Protein AF-A0A6J7PIG7-F1 (afdb_monomer_lite)

InterPro domains:
  IPR010985 Ribbon-helix-helix [SSF47598] (61-104)

Foldseek 3Di:
DDDDDDDDDWDWDADPVGDIATPVNVVVVVVVVVVCVVVCVPDPDDDDCPPPDAEPVRHPDHHDDDDDDDDPVVVVVLCVVCVVVVHDSVVVVVVVVVVVVVVVD

pLDDT: mean 79.4, std 16.88, range [37.81, 98.31]

Organism: NCBI:txid449393

Sequence (105 aa):
MMSGKKAAKTTVWTTPDGQAITEDDAARLAQEFEDDDAALEGVEITFPRKAGRPSLAGGSGTSPQVTFRLSPSVRERAERLAADRGTTVSALAREALEQLVRKAG

Structure (mmCIF, N/CA/C/O backbone):
data_AF-A0A6J7PIG7-F1
#
_entry.id   AF-A0A6J7PIG7-F1
#
loop_
_atom_site.group_PDB
_atom_site.id
_atom_site.type_symbol
_atom_site.label_atom_id
_atom_site.label_alt_id
_atom_site.label_comp_id
_atom_site.label_asym_id
_atom_site.label_entity_id
_atom_site.label_seq_id
_atom_site.pdbx_PDB_ins_code
_atom_site.Cartn_x
_atom_site.Cartn_y
_atom_site.Cartn_z
_atom_site.occupancy
_atom_site.B_iso_or_equiv
_atom_site.auth_seq_id
_atom_site.auth_comp_id
_atom_site.auth_asym_id
_atom_site.auth_atom_id
_atom_site.pdbx_PDB_model_num
ATOM 1 N N . MET A 1 1 ? -13.372 -29.843 -54.261 1.00 37.81 1 MET A N 1
ATOM 2 C CA . MET A 1 1 ? -12.907 -29.611 -52.876 1.00 37.81 1 MET A CA 1
ATOM 3 C C . MET A 1 1 ? -12.279 -28.224 -52.825 1.00 37.81 1 MET A C 1
ATOM 5 O O . MET A 1 1 ? -11.179 -28.055 -53.328 1.00 37.81 1 MET A O 1
ATOM 9 N N . MET A 1 2 ? -13.001 -27.212 -52.340 1.00 39.34 2 MET A N 1
ATOM 10 C CA . MET A 1 2 ? -12.482 -25.843 -52.208 1.00 39.34 2 MET A CA 1
ATOM 11 C C . MET A 1 2 ? -12.005 -25.664 -50.768 1.00 39.34 2 MET A C 1
ATOM 13 O O . MET A 1 2 ? -12.812 -25.606 -49.845 1.00 39.34 2 MET A O 1
ATOM 17 N N . SER A 1 3 ? -10.686 -25.669 -50.575 1.00 44.09 3 SER A N 1
ATOM 18 C CA . SER A 1 3 ? -10.068 -25.448 -49.269 1.00 44.09 3 SER A CA 1
ATOM 19 C C . SER A 1 3 ? -10.077 -23.950 -48.964 1.00 44.09 3 SER A C 1
ATOM 21 O O . SER A 1 3 ? -9.335 -23.177 -49.569 1.00 44.09 3 SER A O 1
ATOM 23 N N . GLY A 1 4 ? -10.964 -23.528 -48.062 1.00 45.84 4 GLY A N 1
ATOM 24 C CA . GLY A 1 4 ? -10.979 -22.175 -47.516 1.00 45.84 4 GLY A CA 1
ATOM 25 C C . GLY A 1 4 ? -9.793 -21.986 -46.574 1.00 45.84 4 GLY A C 1
ATOM 26 O O . GLY A 1 4 ? -9.796 -22.491 -45.452 1.00 45.84 4 GLY A O 1
ATOM 27 N N . LYS A 1 5 ? -8.768 -21.262 -47.028 1.00 49.97 5 LYS A N 1
ATOM 28 C CA . LYS A 1 5 ? -7.620 -20.869 -46.204 1.00 49.97 5 LYS A CA 1
ATOM 29 C C . LYS A 1 5 ? -8.118 -19.871 -45.147 1.00 49.97 5 LYS A C 1
ATOM 31 O O . LYS A 1 5 ? -8.457 -18.740 -45.485 1.00 49.97 5 LYS A O 1
ATOM 36 N N . LYS A 1 6 ? -8.235 -20.291 -43.881 1.00 52.19 6 LYS A N 1
ATOM 37 C CA . LYS A 1 6 ? -8.578 -19.379 -42.774 1.00 52.19 6 LYS A CA 1
ATOM 38 C C . LYS A 1 6 ? -7.458 -18.347 -42.621 1.00 52.19 6 LYS A C 1
ATOM 40 O O . LYS A 1 6 ? -6.304 -18.729 -42.443 1.00 52.19 6 LYS A O 1
ATOM 45 N N . ALA A 1 7 ? -7.804 -17.064 -42.693 1.00 57.69 7 ALA A N 1
ATOM 46 C CA . ALA A 1 7 ? -6.890 -15.973 -42.375 1.00 57.69 7 ALA A CA 1
ATOM 47 C C . ALA A 1 7 ? -6.457 -16.081 -40.902 1.00 57.69 7 ALA A C 1
ATOM 49 O O . ALA A 1 7 ? -7.300 -16.262 -40.018 1.00 57.69 7 ALA A O 1
ATOM 50 N N . ALA A 1 8 ? -5.148 -16.027 -40.652 1.00 60.47 8 ALA A N 1
ATOM 51 C CA . ALA A 1 8 ? -4.598 -16.005 -39.303 1.00 60.47 8 ALA A CA 1
ATOM 52 C C . ALA A 1 8 ? -5.053 -14.719 -38.594 1.00 60.47 8 ALA A C 1
ATOM 54 O O . ALA A 1 8 ? -5.066 -13.647 -39.195 1.00 60.47 8 ALA A O 1
ATOM 55 N N . LYS A 1 9 ? -5.476 -14.831 -37.332 1.00 61.41 9 LYS A N 1
ATOM 56 C CA . LYS A 1 9 ? -5.816 -13.664 -36.513 1.00 61.41 9 LYS A CA 1
ATOM 57 C C . LYS A 1 9 ? -4.511 -12.990 -36.096 1.00 61.41 9 LYS A C 1
ATOM 59 O O . LYS A 1 9 ? -3.777 -13.571 -35.306 1.00 61.41 9 LYS A O 1
ATOM 64 N N . THR A 1 10 ? -4.231 -11.803 -36.620 1.00 73.50 10 THR A N 1
ATOM 65 C CA . THR A 1 10 ? -3.118 -10.972 -36.147 1.00 73.50 10 THR A CA 1
ATOM 66 C C . THR A 1 10 ? -3.465 -10.423 -34.768 1.00 73.50 10 THR A C 1
ATOM 68 O O . THR A 1 10 ? -4.509 -9.786 -34.602 1.00 73.50 10 THR A O 1
ATOM 71 N N . THR A 1 11 ? -2.620 -10.697 -33.777 1.00 81.94 11 THR A N 1
ATOM 72 C CA . THR A 1 11 ? -2.735 -10.082 -32.454 1.00 81.94 11 THR A CA 1
ATOM 73 C C . THR A 1 11 ? -2.293 -8.628 -32.562 1.00 81.94 11 THR A C 1
ATOM 75 O O . THR A 1 11 ? -1.259 -8.329 -33.156 1.00 81.94 11 THR A O 1
ATOM 78 N N . VAL A 1 12 ? -3.111 -7.722 -32.032 1.00 86.50 12 VAL A N 1
ATOM 79 C CA . VAL A 1 12 ? -2.818 -6.289 -31.993 1.00 86.50 12 VAL A CA 1
ATOM 80 C C . VAL A 1 12 ? -2.951 -5.831 -30.550 1.00 86.50 12 VAL A C 1
ATOM 82 O O . VAL A 1 12 ? -4.012 -5.986 -29.940 1.00 86.50 12 VAL A O 1
ATOM 85 N N . TRP A 1 13 ? -1.869 -5.282 -30.013 1.00 86.31 13 TRP A N 1
ATOM 86 C CA . TRP A 1 13 ? -1.829 -4.629 -28.711 1.00 86.31 13 TRP A CA 1
ATOM 87 C C . TRP A 1 13 ? -1.922 -3.115 -28.883 1.00 86.31 13 TRP A C 1
ATOM 89 O O . TRP A 1 13 ? -1.740 -2.589 -29.979 1.00 86.31 13 TRP A O 1
ATOM 99 N N . THR A 1 14 ? -2.238 -2.394 -27.812 1.00 88.81 14 THR A N 1
ATOM 100 C CA . THR A 1 14 ? -2.362 -0.932 -27.858 1.00 88.81 14 THR A CA 1
ATOM 101 C C . THR A 1 14 ? -1.593 -0.314 -26.704 1.00 88.81 14 THR A C 1
ATOM 103 O O . THR A 1 14 ? -1.761 -0.726 -25.554 1.00 88.81 14 THR A O 1
ATOM 106 N N . THR A 1 15 ? -0.737 0.658 -27.007 1.00 83.56 15 THR A N 1
ATOM 107 C CA . THR A 1 15 ? 0.022 1.414 -26.010 1.00 83.56 15 THR A CA 1
ATOM 108 C C . THR A 1 15 ? -0.876 2.416 -25.269 1.00 83.56 15 THR A C 1
ATOM 110 O O . THR A 1 15 ? -1.968 2.745 -25.741 1.00 83.56 15 THR A O 1
ATOM 113 N N . PRO A 1 16 ? -0.447 2.948 -24.108 1.00 77.19 16 PRO A N 1
ATOM 114 C CA . PRO A 1 16 ? -1.221 3.944 -23.359 1.00 77.19 16 PRO A CA 1
ATOM 115 C C . PRO A 1 16 ? -1.540 5.238 -24.126 1.00 77.19 16 PRO A C 1
ATOM 117 O O . PRO A 1 16 ? -2.527 5.900 -23.817 1.00 77.19 16 PRO A O 1
ATOM 120 N N . ASP A 1 17 ? -0.723 5.606 -25.112 1.00 85.12 17 ASP A N 1
ATOM 121 C CA . ASP A 1 17 ? -0.924 6.739 -26.023 1.00 85.12 17 ASP A CA 1
ATOM 122 C C . ASP A 1 17 ? -1.733 6.374 -27.283 1.00 85.12 17 ASP A C 1
ATOM 124 O O . ASP A 1 17 ? -1.953 7.217 -28.151 1.00 85.12 17 ASP A O 1
ATOM 128 N N . GLY A 1 18 ? -2.246 5.142 -27.357 1.00 83.81 18 GLY A N 1
ATOM 129 C CA . GLY A 1 18 ? -3.183 4.700 -28.388 1.00 83.81 18 GLY A CA 1
ATOM 130 C C . GLY A 1 18 ? -2.534 4.156 -29.658 1.00 83.81 18 GLY A C 1
ATOM 131 O O . GLY A 1 18 ? -3.242 3.919 -30.637 1.00 83.81 18 GLY A O 1
ATOM 132 N N . GLN A 1 19 ? -1.218 3.938 -29.672 1.00 86.12 19 GLN A N 1
ATOM 133 C CA . GLN A 1 19 ? -0.544 3.333 -30.817 1.00 86.12 19 GLN A CA 1
ATOM 134 C C . GLN A 1 19 ? -0.812 1.827 -30.853 1.00 86.12 19 GLN A C 1
ATOM 136 O O . GLN A 1 19 ? -0.706 1.132 -29.842 1.00 86.12 19 GLN A O 1
ATOM 141 N N . ALA A 1 20 ? -1.177 1.319 -32.028 1.00 88.19 20 ALA A N 1
ATOM 142 C CA . ALA A 1 20 ? -1.340 -0.108 -32.255 1.00 88.19 20 ALA A CA 1
ATOM 143 C C . ALA A 1 20 ? 0.032 -0.755 -32.481 1.00 88.19 20 ALA A C 1
ATOM 145 O O . ALA A 1 20 ? 0.799 -0.284 -33.315 1.00 88.19 20 ALA A O 1
ATOM 146 N N . ILE A 1 21 ? 0.310 -1.834 -31.756 1.00 88.75 21 ILE A N 1
ATOM 147 C CA . ILE A 1 21 ? 1.498 -2.671 -31.922 1.00 88.75 21 ILE A CA 1
ATOM 148 C C . ILE A 1 21 ? 1.029 -4.011 -32.472 1.00 88.75 21 ILE A C 1
ATOM 150 O O . ILE A 1 21 ? 0.220 -4.697 -31.842 1.00 88.75 21 ILE A O 1
ATOM 154 N N . THR A 1 22 ? 1.513 -4.372 -33.655 1.00 91.62 22 THR A N 1
ATOM 155 C CA . THR A 1 22 ? 1.274 -5.688 -34.251 1.00 91.62 22 THR A CA 1
ATOM 156 C C . THR A 1 22 ? 2.287 -6.720 -33.753 1.00 91.62 22 THR A C 1
ATOM 158 O O . THR A 1 22 ? 3.297 -6.380 -33.141 1.00 91.62 22 THR A O 1
ATOM 161 N N . GLU A 1 23 ? 2.034 -7.997 -34.036 1.00 86.12 23 GLU A N 1
ATOM 162 C CA . GLU A 1 23 ? 3.019 -9.067 -33.824 1.00 86.12 23 GLU A CA 1
ATOM 163 C C . GLU A 1 23 ? 4.356 -8.775 -34.529 1.00 86.12 23 GLU A C 1
ATOM 165 O O . GLU A 1 23 ? 5.417 -8.972 -33.945 1.00 86.12 23 GLU A O 1
ATOM 170 N N . ASP A 1 24 ? 4.307 -8.235 -35.749 1.00 84.69 24 ASP A N 1
ATOM 171 C CA . ASP A 1 24 ? 5.507 -7.893 -36.518 1.00 84.69 24 ASP A CA 1
ATOM 172 C C . ASP A 1 24 ? 6.260 -6.711 -35.883 1.00 84.69 24 ASP A C 1
ATOM 174 O O . ASP A 1 24 ? 7.491 -6.699 -35.851 1.00 84.69 24 ASP A O 1
ATOM 178 N N . ASP A 1 25 ? 5.536 -5.743 -35.309 1.00 83.31 25 ASP A N 1
ATOM 179 C CA . ASP A 1 25 ? 6.143 -4.647 -34.544 1.00 83.31 25 ASP A CA 1
ATOM 180 C C . ASP A 1 25 ? 6.816 -5.153 -33.268 1.00 83.31 25 ASP A C 1
ATOM 182 O O . ASP A 1 25 ? 7.911 -4.705 -32.935 1.00 83.31 25 ASP A O 1
ATOM 186 N N . ALA A 1 26 ? 6.187 -6.096 -32.564 1.00 83.25 26 ALA A N 1
ATOM 187 C CA . ALA A 1 26 ? 6.755 -6.704 -31.366 1.00 83.25 26 ALA A CA 1
ATOM 188 C C . ALA A 1 26 ? 8.021 -7.513 -31.688 1.00 83.25 26 ALA A C 1
ATOM 190 O O . ALA A 1 26 ? 9.016 -7.393 -30.975 1.00 83.25 26 ALA A O 1
ATOM 191 N N . ALA A 1 27 ? 8.010 -8.283 -32.781 1.00 84.62 27 ALA A N 1
ATOM 192 C CA . ALA A 1 27 ? 9.169 -9.042 -33.243 1.00 84.62 27 ALA A CA 1
ATOM 193 C C . ALA A 1 27 ? 10.332 -8.125 -33.652 1.00 84.62 27 ALA A C 1
ATOM 195 O O . ALA A 1 27 ? 11.471 -8.367 -33.254 1.00 84.62 27 ALA A O 1
ATOM 196 N N . ARG A 1 28 ? 10.047 -7.041 -34.387 1.00 87.38 28 ARG A N 1
ATOM 197 C CA . ARG A 1 28 ? 11.053 -6.035 -34.753 1.00 87.38 28 ARG A CA 1
ATOM 198 C C . ARG A 1 28 ? 11.659 -5.367 -33.517 1.00 87.38 28 ARG A C 1
ATOM 200 O O . ARG A 1 28 ? 12.873 -5.252 -33.434 1.00 87.38 28 ARG A O 1
ATOM 207 N N . LEU A 1 29 ? 10.832 -4.961 -32.551 1.00 83.44 29 LEU A N 1
ATOM 208 C CA . LEU A 1 29 ? 11.306 -4.338 -31.309 1.00 83.44 29 LEU A CA 1
ATOM 209 C C . LEU A 1 29 ? 12.156 -5.296 -30.465 1.00 83.44 29 LEU A C 1
ATOM 211 O O . LEU A 1 29 ? 13.147 -4.870 -29.885 1.00 83.44 29 LEU A O 1
ATOM 215 N N . ALA A 1 30 ? 11.790 -6.578 -30.389 1.00 82.00 30 ALA A N 1
ATOM 216 C CA . ALA A 1 30 ? 12.586 -7.577 -29.677 1.00 82.00 30 ALA A CA 1
ATOM 217 C C . ALA A 1 30 ? 13.975 -7.750 -30.311 1.00 82.00 30 ALA A C 1
ATOM 219 O O . ALA A 1 30 ? 14.969 -7.776 -29.591 1.00 82.00 30 ALA A O 1
ATOM 220 N N . GLN A 1 31 ? 14.039 -7.791 -31.645 1.00 81.12 31 GLN A N 1
ATOM 221 C CA . GLN A 1 31 ? 15.301 -7.850 -32.378 1.00 81.12 31 GLN A CA 1
ATOM 222 C C . GLN A 1 31 ? 16.146 -6.584 -32.173 1.00 81.12 31 GLN A C 1
ATOM 224 O O . GLN A 1 31 ? 17.330 -6.696 -31.888 1.00 81.12 31 GLN A O 1
ATOM 229 N N . GLU A 1 32 ? 15.535 -5.396 -32.235 1.00 78.38 32 GLU A N 1
ATOM 230 C CA . GLU A 1 32 ? 16.218 -4.128 -31.936 1.00 78.38 32 GLU A CA 1
ATOM 231 C C . GLU A 1 32 ? 16.829 -4.132 -30.525 1.00 78.38 32 GLU A C 1
ATOM 233 O O . GLU A 1 32 ? 17.964 -3.709 -30.366 1.00 78.38 32 GLU A O 1
ATOM 238 N N . PHE A 1 33 ? 16.130 -4.664 -29.515 1.00 71.31 33 PHE A N 1
ATOM 239 C CA . PHE A 1 33 ? 16.661 -4.791 -28.150 1.00 71.31 33 PHE A CA 1
ATOM 240 C C . PHE A 1 33 ? 17.822 -5.788 -28.031 1.00 71.31 33 PHE A C 1
ATOM 242 O O . PHE A 1 33 ? 18.779 -5.517 -27.309 1.00 71.31 33 PHE A O 1
ATOM 249 N N . GLU A 1 34 ? 17.736 -6.942 -28.698 1.00 73.50 34 GLU A N 1
ATOM 250 C CA . GLU A 1 34 ? 18.817 -7.938 -28.713 1.00 73.50 34 GLU A CA 1
ATOM 251 C C . GLU A 1 34 ? 20.068 -7.406 -29.430 1.00 73.50 34 GLU A C 1
ATOM 253 O O . GLU A 1 34 ? 21.189 -7.659 -28.986 1.00 73.50 34 GLU A O 1
ATOM 258 N N . ASP A 1 35 ? 19.877 -6.626 -30.495 1.00 71.69 35 ASP A N 1
ATOM 259 C CA . ASP A 1 35 ? 20.958 -5.972 -31.234 1.00 71.69 35 ASP A CA 1
ATOM 260 C C . ASP A 1 35 ? 21.537 -4.767 -30.452 1.00 71.69 35 ASP A C 1
ATOM 262 O O . ASP A 1 35 ? 22.750 -4.531 -30.477 1.00 71.69 35 ASP A O 1
ATOM 266 N N . ASP A 1 36 ? 20.699 -4.038 -29.702 1.00 60.56 36 ASP A N 1
ATOM 267 C CA . ASP A 1 36 ? 21.089 -2.888 -28.873 1.00 60.56 36 ASP A CA 1
ATOM 268 C C . ASP A 1 36 ? 21.792 -3.277 -27.561 1.00 60.56 36 ASP A C 1
ATOM 270 O O . ASP A 1 36 ? 22.494 -2.441 -26.991 1.00 60.56 36 ASP A O 1
ATOM 274 N N . ASP A 1 37 ? 21.707 -4.521 -27.078 1.00 55.56 37 ASP A N 1
ATOM 275 C CA . ASP A 1 37 ? 22.465 -4.972 -25.892 1.00 55.56 37 ASP A CA 1
ATOM 276 C C . ASP A 1 37 ? 23.995 -4.844 -26.108 1.00 55.56 37 ASP A C 1
ATOM 278 O O . ASP A 1 37 ? 24.752 -4.639 -25.158 1.00 55.56 37 ASP A O 1
ATOM 282 N N . ALA A 1 38 ? 24.456 -4.851 -27.368 1.00 55.12 38 ALA A N 1
ATOM 283 C CA . ALA A 1 38 ? 25.830 -4.507 -27.748 1.00 55.12 38 ALA A CA 1
ATOM 284 C C . ALA A 1 38 ? 26.086 -2.984 -27.861 1.00 55.12 38 ALA A C 1
ATOM 286 O O . ALA A 1 38 ? 27.232 -2.542 -27.783 1.00 55.12 38 ALA A O 1
ATOM 287 N N . ALA A 1 39 ? 25.041 -2.171 -28.040 1.00 53.97 39 ALA A N 1
ATOM 288 C CA . ALA A 1 39 ? 25.102 -0.709 -28.138 1.00 53.97 39 ALA A CA 1
ATOM 289 C C . ALA A 1 39 ? 24.923 0.007 -26.783 1.00 53.97 39 ALA A C 1
ATOM 291 O O . ALA A 1 39 ? 25.281 1.179 -26.652 1.00 53.97 39 ALA A O 1
ATOM 292 N N . LEU A 1 40 ? 24.398 -0.683 -25.765 1.00 56.56 40 LEU A N 1
ATOM 293 C CA . LEU A 1 40 ? 24.209 -0.168 -24.404 1.00 56.56 40 LEU A CA 1
ATOM 294 C C . LEU A 1 40 ? 25.478 -0.235 -23.537 1.00 56.56 40 LEU A C 1
ATOM 296 O O . LEU A 1 40 ? 25.500 0.330 -22.437 1.00 56.56 40 LEU A O 1
ATOM 300 N N . GLU A 1 41 ? 26.556 -0.859 -24.023 1.00 56.72 41 GLU A N 1
ATOM 301 C CA . GLU A 1 41 ? 27.862 -0.865 -23.361 1.00 56.72 41 GLU A CA 1
ATOM 302 C C . GLU A 1 41 ? 28.470 0.556 -23.378 1.00 56.72 41 GLU A C 1
ATOM 304 O O . GLU A 1 41 ? 29.147 0.976 -24.313 1.00 56.72 41 GLU A O 1
ATOM 309 N N . GLY A 1 42 ? 28.176 1.339 -22.333 1.00 57.19 42 GLY A N 1
ATOM 310 C CA . GLY A 1 42 ? 28.664 2.714 -22.154 1.00 57.19 42 GLY A CA 1
ATOM 311 C C . GLY A 1 42 ? 27.613 3.823 -22.287 1.00 57.19 42 GLY A C 1
ATOM 312 O O . GLY A 1 42 ? 27.967 4.998 -22.188 1.00 57.19 42 GLY A O 1
ATOM 313 N N . VAL A 1 43 ? 26.328 3.493 -22.464 1.00 57.53 43 VAL A N 1
ATOM 314 C CA . VAL A 1 43 ? 25.248 4.493 -22.513 1.00 57.53 43 VAL A CA 1
ATOM 315 C C . VAL A 1 43 ? 24.766 4.828 -21.099 1.00 57.53 43 VAL A C 1
ATOM 317 O O . VAL A 1 43 ? 24.136 4.019 -20.420 1.00 57.53 43 VAL A O 1
ATOM 320 N N . GLU A 1 44 ? 25.016 6.059 -20.647 1.00 61.41 44 GLU A N 1
ATOM 321 C CA . GLU A 1 44 ? 24.411 6.588 -19.422 1.00 61.41 44 GLU A CA 1
ATOM 322 C C . GLU A 1 44 ? 22.947 6.971 -19.698 1.00 61.41 44 GLU A C 1
ATOM 324 O O . GLU A 1 44 ? 22.636 8.076 -20.152 1.00 61.41 44 GLU A O 1
ATOM 329 N N . ILE A 1 45 ? 22.022 6.040 -19.440 1.00 63.31 45 ILE A N 1
ATOM 330 C CA . ILE A 1 45 ? 20.582 6.300 -19.552 1.00 63.31 45 ILE A CA 1
ATOM 331 C C . ILE A 1 45 ? 20.174 7.297 -18.461 1.00 63.31 45 ILE A C 1
ATOM 333 O O . ILE A 1 45 ? 19.945 6.950 -17.299 1.00 63.31 45 ILE A O 1
ATOM 337 N N . THR A 1 46 ? 20.039 8.564 -18.844 1.00 54.91 46 THR A N 1
ATOM 338 C CA . THR A 1 46 ? 19.482 9.608 -17.985 1.00 54.91 46 THR A CA 1
ATOM 339 C C . THR A 1 46 ? 17.964 9.605 -18.101 1.00 54.91 46 THR A C 1
ATOM 341 O O . THR A 1 46 ? 17.368 10.238 -18.969 1.00 54.91 46 THR A O 1
ATOM 344 N N . PHE A 1 47 ? 17.300 8.902 -17.183 1.00 58.47 47 PHE A N 1
ATOM 345 C CA . PHE A 1 47 ? 15.861 9.066 -17.013 1.00 58.47 47 PHE A CA 1
ATOM 346 C C . PHE A 1 47 ? 15.583 10.512 -16.574 1.00 58.47 47 PHE A C 1
ATOM 348 O O . PHE A 1 47 ? 16.147 10.950 -15.561 1.00 58.47 47 PHE A O 1
ATOM 355 N N . PRO A 1 48 ? 14.709 11.273 -17.267 1.00 55.06 48 PRO A N 1
ATOM 356 C CA . PRO A 1 48 ? 14.257 12.547 -16.735 1.00 55.06 48 PRO A CA 1
ATOM 357 C C . PRO A 1 48 ? 13.676 12.268 -15.351 1.00 55.06 48 PRO A C 1
ATOM 359 O O . PRO A 1 48 ? 12.806 11.406 -15.205 1.00 55.06 48 PRO A O 1
ATOM 362 N N . ARG A 1 49 ? 14.185 12.960 -14.323 1.00 53.16 49 ARG A N 1
ATOM 363 C CA . ARG A 1 49 ? 13.676 12.876 -12.949 1.00 53.16 49 ARG A CA 1
ATOM 364 C C . ARG A 1 49 ? 12.236 13.396 -12.922 1.00 53.16 49 ARG A C 1
ATOM 366 O O . ARG A 1 49 ? 11.981 14.513 -12.484 1.00 53.16 49 ARG A O 1
ATOM 373 N N . LYS A 1 50 ? 11.270 12.596 -13.384 1.00 55.16 50 LYS A N 1
ATOM 374 C CA . LYS A 1 50 ? 9.874 12.748 -12.982 1.00 55.16 50 LYS A CA 1
ATOM 375 C C . LYS A 1 50 ? 9.887 12.679 -11.460 1.00 55.16 50 LYS A C 1
ATOM 377 O O . LYS A 1 50 ? 10.429 11.738 -10.886 1.00 55.16 50 LYS A O 1
ATOM 382 N N . ALA A 1 51 ? 9.397 13.737 -10.828 1.00 59.69 51 ALA A N 1
ATOM 383 C CA . ALA A 1 51 ? 9.399 13.909 -9.386 1.00 59.69 51 ALA A CA 1
ATOM 384 C C . ALA A 1 51 ? 8.777 12.688 -8.685 1.00 59.69 51 ALA A C 1
ATOM 386 O O . ALA A 1 51 ? 7.560 12.559 -8.648 1.00 59.69 51 ALA A O 1
ATOM 387 N N . GLY A 1 52 ? 9.620 11.806 -8.138 1.00 65.00 52 GLY A N 1
ATOM 388 C CA . GLY A 1 52 ? 9.218 10.649 -7.335 1.00 65.00 52 GLY A CA 1
ATOM 389 C C . GLY A 1 52 ? 8.247 9.670 -8.011 1.00 65.00 52 GLY A C 1
ATOM 390 O O . GLY A 1 52 ? 7.817 9.828 -9.152 1.00 65.00 52 GLY A O 1
ATOM 391 N N . ARG A 1 53 ? 7.876 8.612 -7.280 1.00 62.75 53 ARG A N 1
ATOM 392 C CA . ARG A 1 53 ? 6.678 7.843 -7.641 1.00 62.75 53 ARG A CA 1
ATOM 393 C C . ARG A 1 53 ? 5.451 8.754 -7.458 1.00 62.75 53 ARG A C 1
ATOM 395 O O . ARG A 1 53 ? 5.412 9.472 -6.457 1.00 62.75 53 ARG A O 1
ATOM 402 N N . PRO A 1 54 ? 4.460 8.715 -8.367 1.00 68.12 54 PRO A N 1
ATOM 403 C CA . PRO A 1 54 ? 3.220 9.468 -8.213 1.00 68.12 54 PRO A CA 1
ATOM 404 C C . PRO A 1 54 ? 2.561 9.226 -6.854 1.00 68.12 54 PRO A C 1
ATOM 406 O O . PRO A 1 54 ? 2.642 8.126 -6.298 1.00 68.12 54 PRO A O 1
ATOM 409 N N . SER A 1 55 ? 1.881 10.248 -6.336 1.00 76.88 55 SER A N 1
ATOM 410 C CA . SER A 1 55 ? 1.043 10.086 -5.150 1.00 76.88 55 SER A CA 1
ATOM 411 C C . SER A 1 55 ? -0.080 9.081 -5.412 1.00 76.88 55 SER A C 1
ATOM 413 O O . SER A 1 55 ? -0.522 8.908 -6.550 1.00 76.88 55 SER A O 1
ATOM 415 N N . LEU A 1 56 ? -0.613 8.474 -4.350 1.00 77.62 56 LEU A N 1
ATOM 416 C CA . LEU A 1 56 ? -1.798 7.616 -4.449 1.00 77.62 56 LEU A CA 1
ATOM 417 C C . LEU A 1 56 ? -3.042 8.370 -4.960 1.00 77.62 56 LEU A C 1
ATOM 419 O O . LEU A 1 56 ? -3.998 7.731 -5.379 1.00 77.62 56 LEU A O 1
ATOM 423 N N . ALA A 1 57 ? -3.023 9.709 -4.956 1.00 74.44 57 ALA A N 1
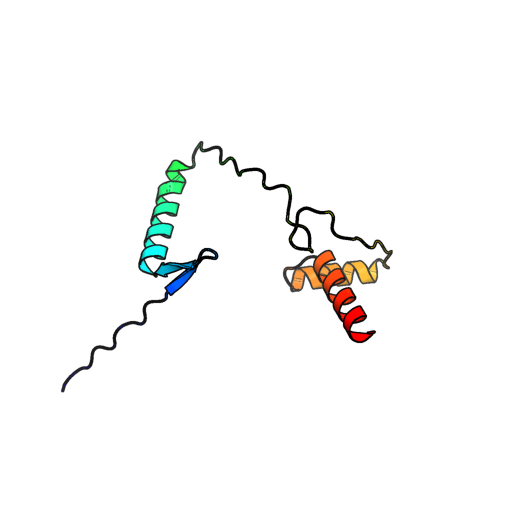ATOM 424 C CA . ALA A 1 57 ? -4.081 10.566 -5.489 1.00 74.44 57 ALA A CA 1
ATOM 425 C C . ALA A 1 57 ? -3.864 10.973 -6.965 1.00 74.44 57 ALA A C 1
ATOM 427 O O . ALA A 1 57 ? -4.599 11.810 -7.480 1.00 74.44 57 ALA A O 1
ATOM 428 N N . GLY A 1 58 ? -2.852 10.429 -7.654 1.00 63.16 58 GLY A N 1
ATOM 429 C CA . GLY A 1 58 ? -2.621 10.665 -9.087 1.00 63.16 58 GLY A CA 1
ATOM 430 C C . GLY A 1 58 ? -1.952 11.999 -9.447 1.00 63.16 58 GLY A C 1
ATOM 431 O O . GLY A 1 58 ? -1.684 12.240 -10.619 1.00 63.16 58 GLY A O 1
ATOM 432 N N . GLY A 1 59 ? -1.642 12.851 -8.464 1.00 67.88 59 GLY A N 1
ATOM 433 C CA . GLY A 1 59 ? -0.943 14.129 -8.659 1.00 67.88 59 GLY A CA 1
ATOM 434 C C . GLY A 1 59 ? 0.432 14.205 -7.987 1.00 67.88 59 GLY A C 1
ATOM 435 O O . GLY A 1 59 ? 0.891 13.251 -7.348 1.00 67.88 59 GLY A O 1
ATOM 436 N N . SER A 1 60 ? 1.074 15.370 -8.091 1.00 59.00 60 SER A N 1
ATOM 437 C CA . SER A 1 60 ? 2.244 15.736 -7.286 1.00 59.00 60 SER A CA 1
ATOM 438 C C . SER A 1 60 ? 1.791 16.104 -5.869 1.00 59.00 60 SER A C 1
ATOM 440 O O . SER A 1 60 ? 1.218 17.171 -5.656 1.00 59.00 60 SER A O 1
ATOM 442 N N . GLY A 1 61 ? 2.006 15.220 -4.896 1.00 67.06 61 GLY A N 1
ATOM 443 C CA . GLY A 1 61 ? 1.628 15.474 -3.505 1.00 67.06 61 GLY A CA 1
ATOM 444 C C . GLY A 1 61 ? 1.991 14.328 -2.566 1.00 67.06 61 GLY A C 1
ATOM 445 O O . GLY A 1 61 ? 2.220 13.198 -2.993 1.00 67.06 61 GLY A O 1
ATOM 446 N N . THR A 1 62 ? 2.051 14.604 -1.267 1.00 75.50 62 THR A N 1
ATOM 447 C CA . THR A 1 62 ? 2.262 13.558 -0.260 1.00 75.50 62 THR A CA 1
ATOM 448 C C . THR A 1 62 ? 0.949 12.824 -0.021 1.00 75.50 62 THR A C 1
ATOM 450 O O . THR A 1 62 ? -0.078 13.444 0.247 1.00 75.50 62 THR A O 1
ATOM 453 N N . SER A 1 63 ? 0.967 11.495 -0.115 1.00 81.12 63 SER A N 1
ATOM 454 C CA . SER A 1 63 ? -0.210 10.694 0.239 1.00 81.12 63 SER A CA 1
ATOM 455 C C . SER A 1 63 ? -0.419 10.730 1.757 1.00 81.12 63 SER A C 1
ATOM 457 O O . SER A 1 63 ? 0.572 10.593 2.477 1.00 81.12 63 SER A O 1
ATOM 459 N N . PRO A 1 64 ? -1.657 10.884 2.262 1.00 84.31 64 PRO A N 1
ATOM 460 C CA . PRO A 1 64 ? -1.931 10.766 3.690 1.00 84.31 64 PRO A CA 1
ATOM 461 C C . PRO A 1 64 ? -1.443 9.420 4.237 1.00 84.31 64 PRO A C 1
ATOM 463 O O . PRO A 1 64 ? -1.596 8.384 3.586 1.00 84.31 64 PRO A O 1
ATOM 466 N N . GLN A 1 65 ? -0.850 9.438 5.430 1.00 89.44 65 GLN A N 1
ATOM 467 C CA . GLN A 1 65 ? -0.297 8.253 6.084 1.00 89.44 65 GLN A CA 1
ATOM 468 C C . GLN A 1 65 ? -0.880 8.096 7.484 1.00 89.44 65 GLN A C 1
ATOM 470 O O . GLN A 1 65 ? -1.083 9.076 8.199 1.00 89.44 65 GLN A O 1
ATOM 475 N N . VAL A 1 66 ? -1.117 6.847 7.878 1.00 88.06 66 VAL A N 1
ATOM 476 C CA . VAL A 1 66 ? -1.541 6.481 9.230 1.00 88.06 66 VAL A CA 1
ATOM 477 C C . VAL A 1 66 ? -0.540 5.475 9.783 1.00 88.06 66 VAL A C 1
ATOM 479 O O . VAL A 1 66 ? -0.312 4.428 9.179 1.00 88.06 66 VAL A O 1
ATOM 482 N N . THR A 1 67 ? 0.041 5.788 10.939 1.00 91.25 67 THR A N 1
ATOM 483 C CA . THR A 1 67 ? 0.992 4.915 11.638 1.00 91.25 67 THR A CA 1
ATOM 484 C C . THR A 1 67 ? 0.311 4.288 12.844 1.00 91.25 67 THR A C 1
ATOM 486 O O . THR A 1 67 ? -0.234 4.993 13.689 1.00 91.25 67 THR A O 1
ATOM 489 N N . PHE A 1 68 ? 0.372 2.964 12.960 1.00 90.88 68 PHE A N 1
ATOM 490 C CA . PHE A 1 68 ? -0.138 2.229 14.116 1.00 90.88 68 PHE A CA 1
ATOM 491 C C . PHE A 1 68 ? 0.790 1.068 14.470 1.00 90.88 68 PHE A C 1
ATOM 493 O O . PHE A 1 68 ? 1.588 0.605 13.654 1.00 90.88 68 PHE A O 1
ATOM 500 N N . ARG A 1 69 ? 0.705 0.615 15.722 1.00 95.88 69 ARG A N 1
ATOM 501 C CA . ARG A 1 69 ? 1.487 -0.519 16.223 1.00 95.88 69 ARG A CA 1
ATOM 502 C C . ARG A 1 69 ? 0.739 -1.823 15.980 1.00 95.88 69 ARG A C 1
ATOM 504 O O . ARG A 1 69 ? -0.486 -1.869 16.047 1.00 95.88 69 ARG A O 1
ATOM 511 N N . LEU A 1 70 ? 1.499 -2.882 15.741 1.00 94.44 70 LEU A N 1
ATOM 512 C CA . LEU A 1 70 ? 1.007 -4.240 15.551 1.00 94.44 70 LEU A CA 1
ATOM 513 C C . LEU A 1 70 ? 1.733 -5.172 16.513 1.00 94.44 70 LEU A C 1
ATOM 515 O O . LEU A 1 70 ? 2.886 -4.920 16.868 1.00 94.44 70 LEU A O 1
ATOM 519 N N . SER A 1 71 ? 1.080 -6.264 16.911 1.00 97.81 71 SER A N 1
ATOM 520 C CA . SER A 1 71 ? 1.812 -7.350 17.555 1.00 97.81 71 SER A CA 1
ATOM 521 C C . SER A 1 71 ? 2.792 -7.990 16.555 1.00 97.81 71 SER A C 1
ATOM 523 O O . SER A 1 71 ? 2.509 -8.015 15.349 1.00 97.81 71 SER A O 1
ATOM 525 N N . PRO A 1 72 ? 3.916 -8.558 17.032 1.00 97.69 72 PRO A N 1
ATOM 526 C CA . PRO A 1 72 ? 4.879 -9.239 16.165 1.00 97.69 72 PRO A CA 1
ATOM 527 C C . PRO A 1 72 ? 4.235 -10.344 15.317 1.00 97.69 72 PRO A C 1
ATOM 529 O O . PRO A 1 72 ? 4.445 -10.414 14.110 1.00 97.69 72 PRO A O 1
ATOM 532 N N . SER A 1 73 ? 3.337 -11.130 15.919 1.00 97.81 73 SER A N 1
ATOM 533 C CA . SER A 1 73 ? 2.641 -12.225 15.237 1.00 97.81 73 SER A CA 1
ATOM 534 C C . SER A 1 73 ? 1.752 -11.763 14.080 1.00 97.81 73 SER A C 1
ATOM 536 O O . SER A 1 73 ? 1.626 -12.469 13.078 1.00 97.81 73 SER A O 1
ATOM 538 N N . VAL A 1 74 ? 1.130 -10.585 14.187 1.00 97.38 74 VAL A N 1
ATOM 539 C CA . VAL A 1 74 ? 0.330 -10.009 13.096 1.00 9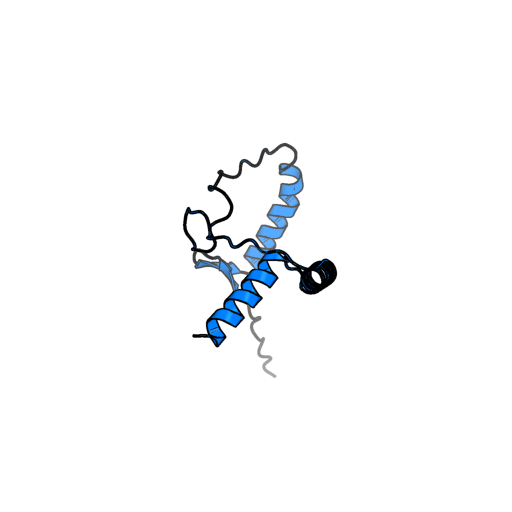7.38 74 VAL A CA 1
ATOM 540 C C . VAL A 1 74 ? 1.241 -9.509 11.982 1.00 97.38 74 VAL A C 1
ATOM 542 O O . VAL A 1 74 ? 0.947 -9.741 10.809 1.00 97.38 74 VAL A O 1
ATOM 545 N N . ARG A 1 75 ? 2.367 -8.877 12.335 1.00 96.69 75 ARG A N 1
ATOM 546 C CA . ARG A 1 75 ? 3.351 -8.394 11.364 1.00 96.69 75 ARG A CA 1
ATOM 547 C C . ARG A 1 75 ? 3.918 -9.534 10.516 1.00 96.69 75 ARG A C 1
ATOM 549 O O . ARG A 1 75 ? 3.865 -9.450 9.294 1.00 96.69 75 ARG A O 1
ATOM 556 N N . GLU A 1 76 ? 4.362 -10.615 11.148 1.00 98.12 76 GLU A N 1
ATOM 557 C CA . GLU A 1 76 ? 4.912 -11.786 10.451 1.00 98.12 76 GLU A CA 1
ATOM 558 C C . GLU A 1 76 ? 3.894 -12.443 9.508 1.00 98.12 76 GLU A C 1
ATOM 560 O O . GLU A 1 76 ? 4.223 -12.859 8.397 1.00 98.12 76 GLU A O 1
ATOM 565 N N . ARG A 1 77 ? 2.629 -12.546 9.937 1.00 98.00 77 ARG A N 1
ATOM 566 C CA . ARG A 1 77 ? 1.551 -13.080 9.090 1.00 98.00 77 ARG A CA 1
ATOM 567 C C . ARG A 1 77 ? 1.303 -12.191 7.875 1.00 98.00 77 ARG A C 1
ATOM 569 O O . ARG A 1 77 ? 1.097 -12.716 6.785 1.00 98.00 77 ARG A O 1
ATOM 576 N N . ALA A 1 78 ? 1.331 -10.871 8.058 1.00 97.31 78 ALA A N 1
ATOM 577 C CA . ALA A 1 78 ? 1.165 -9.921 6.965 1.00 97.31 78 ALA A CA 1
ATOM 578 C C . ALA A 1 78 ? 2.326 -9.991 5.963 1.00 97.31 78 ALA A C 1
ATOM 580 O O . ALA A 1 78 ? 2.088 -9.911 4.764 1.00 97.31 78 ALA A O 1
ATOM 581 N N . GLU A 1 79 ? 3.561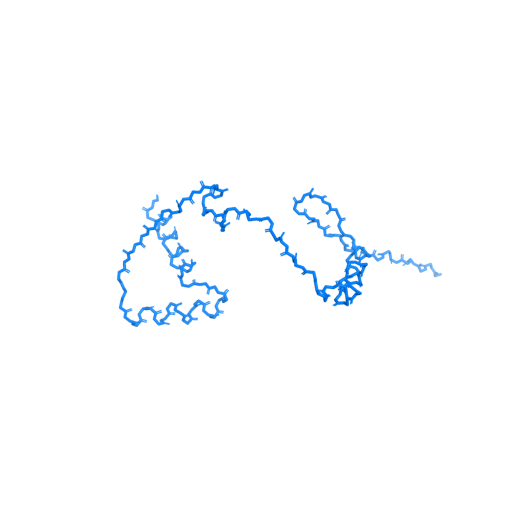 -10.178 6.432 1.00 98.12 79 GLU A N 1
ATOM 582 C CA . GLU A 1 79 ? 4.737 -10.340 5.567 1.00 98.12 79 GLU A CA 1
ATOM 583 C C . GLU A 1 79 ? 4.652 -11.602 4.710 1.00 98.12 79 GLU A C 1
ATOM 585 O O . GLU A 1 79 ? 4.834 -11.516 3.497 1.00 98.12 79 GLU A O 1
ATOM 590 N N . ARG A 1 80 ? 4.288 -12.745 5.306 1.00 98.31 80 ARG A N 1
ATOM 591 C CA . ARG A 1 80 ? 4.066 -13.987 4.548 1.00 98.31 80 ARG A CA 1
ATOM 592 C C . ARG A 1 80 ? 2.962 -13.829 3.509 1.00 98.31 80 ARG A C 1
ATOM 594 O O . ARG A 1 80 ? 3.178 -14.125 2.343 1.00 98.31 80 ARG A O 1
ATOM 601 N N . LEU A 1 81 ? 1.818 -13.269 3.905 1.00 98.19 81 LEU A N 1
ATOM 602 C CA . LEU A 1 81 ? 0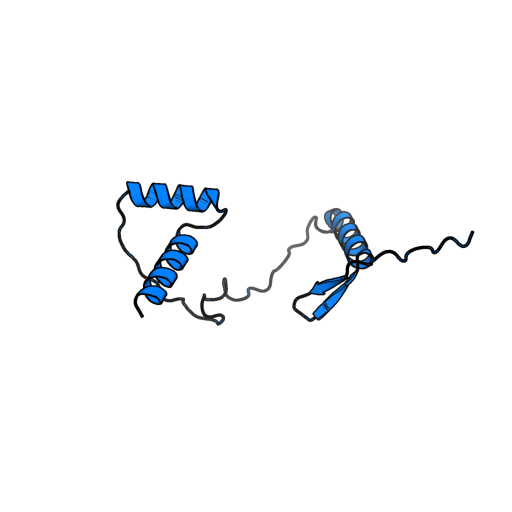.709 -13.036 2.980 1.00 98.19 81 LEU A CA 1
ATOM 603 C C . LEU A 1 81 ? 1.094 -12.094 1.828 1.00 98.19 81 LEU A C 1
ATOM 605 O O . LEU A 1 81 ? 0.606 -12.259 0.712 1.00 98.19 81 LEU A O 1
ATOM 609 N N . ALA A 1 82 ? 1.939 -11.094 2.094 1.00 97.00 82 ALA A N 1
ATOM 610 C CA . ALA A 1 82 ? 2.415 -10.171 1.069 1.00 97.00 82 ALA A CA 1
ATOM 611 C C . ALA A 1 82 ? 3.320 -10.890 0.069 1.00 97.00 82 ALA A C 1
ATOM 613 O O . ALA A 1 82 ? 3.121 -10.745 -1.136 1.00 97.00 82 ALA A O 1
ATOM 614 N N . ALA A 1 83 ? 4.252 -11.702 0.574 1.00 97.50 83 ALA A N 1
ATOM 615 C CA . ALA A 1 83 ? 5.146 -12.515 -0.239 1.00 97.50 83 ALA A CA 1
ATOM 616 C C . ALA A 1 83 ? 4.365 -13.499 -1.122 1.00 97.50 83 ALA A C 1
ATOM 618 O O . ALA A 1 83 ? 4.560 -13.504 -2.335 1.00 97.50 83 ALA A O 1
ATOM 619 N N . ASP A 1 84 ? 3.412 -14.236 -0.544 1.00 97.94 84 ASP A N 1
ATOM 620 C CA . ASP A 1 84 ? 2.582 -15.209 -1.268 1.00 97.94 84 ASP A CA 1
ATOM 621 C C . ASP A 1 84 ? 1.764 -14.557 -2.398 1.00 97.94 84 ASP A C 1
ATOM 623 O O . ASP A 1 84 ? 1.502 -15.175 -3.427 1.00 97.94 84 ASP A O 1
ATOM 627 N N . ARG A 1 85 ? 1.360 -13.291 -2.222 1.00 96.62 85 ARG A N 1
ATOM 628 C CA . ARG A 1 85 ? 0.596 -12.512 -3.212 1.00 96.62 85 ARG A CA 1
ATOM 629 C C . ARG A 1 85 ? 1.467 -11.670 -4.150 1.00 96.62 85 ARG A C 1
ATOM 631 O O . ARG A 1 85 ? 0.913 -10.952 -4.979 1.00 96.62 85 ARG A O 1
ATOM 638 N N . GLY A 1 86 ? 2.794 -11.694 -4.002 1.00 96.75 86 GLY A N 1
ATOM 639 C CA . GLY A 1 86 ? 3.700 -10.843 -4.780 1.00 96.75 86 GLY A CA 1
ATOM 640 C C . GLY A 1 86 ? 3.461 -9.339 -4.577 1.00 96.75 86 GLY A C 1
ATOM 641 O O . GLY A 1 86 ? 3.610 -8.553 -5.508 1.00 96.75 86 GLY A O 1
ATOM 642 N N . THR A 1 87 ? 3.047 -8.926 -3.377 1.00 96.44 87 THR A N 1
ATOM 643 C CA . THR A 1 87 ? 2.736 -7.529 -3.032 1.00 96.44 87 THR A CA 1
ATOM 644 C C . THR A 1 87 ? 3.499 -7.077 -1.783 1.00 96.44 87 THR A C 1
ATOM 646 O O . THR A 1 87 ? 4.299 -7.820 -1.218 1.00 96.44 87 THR A O 1
ATOM 649 N N . THR A 1 88 ? 3.282 -5.841 -1.328 1.00 95.56 88 THR A N 1
ATOM 650 C CA . THR A 1 88 ? 3.907 -5.305 -0.110 1.00 95.56 88 THR A CA 1
ATOM 651 C C . THR A 1 88 ? 2.945 -5.296 1.075 1.00 95.56 88 THR A C 1
ATOM 653 O O . THR A 1 88 ? 1.726 -5.194 0.926 1.00 95.56 88 THR A O 1
ATOM 656 N N . VAL A 1 89 ? 3.498 -5.304 2.292 1.00 95.56 89 VAL A N 1
ATOM 657 C CA . VAL A 1 89 ? 2.706 -5.149 3.526 1.00 95.56 89 VAL A CA 1
ATOM 658 C C . VAL A 1 89 ? 1.916 -3.835 3.530 1.00 95.56 89 VAL A C 1
ATOM 660 O O . VAL A 1 89 ? 0.786 -3.800 4.008 1.00 95.56 89 VAL A O 1
ATOM 663 N N . SER A 1 90 ? 2.472 -2.754 2.972 1.00 92.56 90 SER A N 1
ATOM 664 C CA . SER A 1 90 ? 1.772 -1.468 2.871 1.00 92.56 90 SER A CA 1
ATOM 665 C C . SER A 1 90 ? 0.600 -1.510 1.889 1.00 92.56 90 SER A C 1
ATOM 667 O O . SER A 1 90 ? -0.438 -0.913 2.167 1.00 92.56 90 SER A O 1
ATOM 669 N N . ALA A 1 91 ? 0.727 -2.240 0.777 1.00 93.88 91 ALA A N 1
ATOM 670 C CA . ALA A 1 91 ? -0.373 -2.454 -0.156 1.00 93.88 91 ALA A CA 1
ATOM 671 C C . ALA A 1 91 ? -1.493 -3.290 0.480 1.00 93.88 91 ALA A C 1
ATOM 673 O O . ALA A 1 91 ? -2.651 -2.890 0.395 1.00 93.88 91 ALA A O 1
ATOM 674 N N . LEU A 1 92 ? -1.151 -4.372 1.194 1.00 96.31 92 LEU A N 1
ATOM 675 C CA . LEU A 1 92 ? -2.125 -5.165 1.953 1.00 96.31 92 LEU A CA 1
ATOM 676 C C . LEU A 1 92 ? -2.839 -4.347 3.029 1.00 96.31 92 LEU A C 1
ATOM 678 O O . LEU A 1 92 ? -4.059 -4.414 3.152 1.00 96.31 92 LEU A O 1
ATOM 682 N N . ALA A 1 93 ? -2.088 -3.574 3.818 1.00 94.62 93 ALA A N 1
ATOM 683 C CA . ALA A 1 93 ? -2.655 -2.749 4.880 1.00 94.62 93 ALA A CA 1
ATOM 684 C C . ALA A 1 93 ? -3.624 -1.704 4.313 1.00 94.62 93 ALA A C 1
ATOM 686 O O . ALA A 1 93 ? -4.710 -1.507 4.857 1.00 94.62 93 ALA A O 1
ATOM 687 N N . ARG A 1 94 ? -3.249 -1.076 3.193 1.00 93.94 94 ARG A N 1
ATOM 688 C CA . ARG A 1 94 ? -4.106 -0.137 2.474 1.00 93.94 94 ARG A CA 1
ATOM 689 C C . ARG A 1 94 ? -5.382 -0.813 1.978 1.00 93.94 94 ARG A C 1
ATOM 691 O O . ARG A 1 94 ? -6.464 -0.325 2.277 1.00 93.94 94 ARG A O 1
ATOM 698 N N . GLU A 1 95 ? -5.269 -1.947 1.291 1.00 95.06 95 GLU A N 1
ATOM 699 C CA . GLU A 1 95 ? -6.419 -2.704 0.784 1.00 95.06 95 GLU A CA 1
ATOM 700 C C . GLU A 1 95 ? -7.395 -3.076 1.912 1.00 95.06 95 GLU A C 1
ATOM 702 O O . GLU A 1 95 ? -8.597 -2.832 1.805 1.00 95.06 95 GLU A O 1
ATOM 707 N N . ALA A 1 96 ? -6.878 -3.621 3.017 1.00 95.31 96 ALA A N 1
ATOM 708 C CA . ALA A 1 96 ? -7.681 -4.021 4.166 1.00 95.31 96 ALA A CA 1
ATOM 709 C C . ALA A 1 96 ? -8.407 -2.829 4.809 1.00 95.31 96 ALA A C 1
ATOM 711 O O . ALA A 1 96 ? -9.597 -2.923 5.116 1.00 95.31 96 ALA A O 1
ATOM 712 N N . LEU A 1 97 ? -7.710 -1.701 4.985 1.00 94.94 97 LEU A N 1
ATOM 713 C CA . LEU A 1 97 ? -8.292 -0.490 5.560 1.00 94.94 97 LEU A CA 1
ATOM 714 C C . LEU A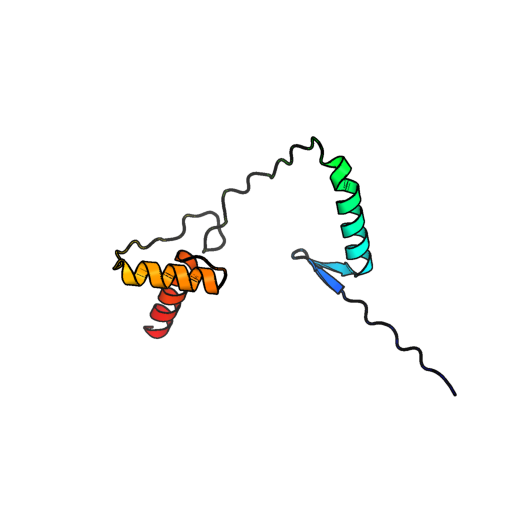 1 97 ? -9.365 0.108 4.644 1.00 94.94 97 LEU A C 1
ATOM 716 O O . LEU A 1 97 ? -10.456 0.426 5.108 1.00 94.94 97 LEU A O 1
ATOM 720 N N . GLU A 1 98 ? -9.096 0.208 3.342 1.00 94.88 98 GLU A N 1
ATOM 721 C CA . GLU A 1 98 ? -10.072 0.685 2.362 1.00 94.88 98 GLU A CA 1
ATOM 722 C C . GLU A 1 98 ? -11.329 -0.204 2.334 1.00 94.88 98 GLU A C 1
ATOM 724 O O . GLU A 1 98 ? -12.448 0.303 2.277 1.00 94.88 98 GLU A O 1
ATOM 729 N N . GLN A 1 99 ? -11.169 -1.532 2.406 1.00 97.25 99 GLN A N 1
ATOM 730 C CA . GLN A 1 99 ? -12.300 -2.461 2.496 1.00 97.25 99 GLN A CA 1
ATOM 731 C C . GLN A 1 99 ? -13.109 -2.269 3.780 1.00 97.25 99 GLN A C 1
ATOM 733 O O . GLN A 1 99 ? -14.335 -2.324 3.729 1.00 97.25 99 GLN A O 1
ATOM 738 N N . LEU A 1 100 ? -12.443 -2.069 4.919 1.00 96.38 100 LEU A N 1
ATOM 739 C CA . LEU A 1 100 ? -13.109 -1.832 6.197 1.00 96.38 100 LEU A CA 1
ATOM 740 C C . LEU A 1 100 ? -13.930 -0.539 6.158 1.00 96.38 100 LEU A C 1
ATOM 742 O O . LEU A 1 100 ? -15.102 -0.559 6.515 1.00 96.38 100 LEU A O 1
ATOM 746 N N . VAL A 1 101 ? -13.337 0.559 5.677 1.00 96.00 101 VAL A N 1
ATOM 747 C CA . VAL A 1 101 ? -14.010 1.862 5.570 1.00 96.00 101 VAL A CA 1
ATOM 748 C C . VAL A 1 101 ? -15.215 1.778 4.633 1.00 96.00 101 VAL A C 1
ATOM 750 O O . VAL A 1 101 ? -16.289 2.240 4.998 1.00 96.00 101 VAL A O 1
ATOM 753 N N . ARG A 1 102 ? -15.080 1.113 3.476 1.00 96.44 102 ARG A N 1
ATOM 754 C CA . ARG A 1 102 ? -16.205 0.884 2.549 1.00 96.44 102 ARG A CA 1
ATOM 755 C C . ARG A 1 102 ? -17.348 0.060 3.144 1.00 96.44 102 ARG A C 1
ATOM 757 O O . ARG A 1 102 ? -18.457 0.163 2.651 1.00 96.44 102 ARG A O 1
ATOM 764 N N . LYS A 1 103 ? -17.074 -0.805 4.125 1.00 94.94 103 LYS A N 1
ATOM 765 C CA . LYS A 1 103 ? -18.101 -1.609 4.811 1.00 94.94 103 LYS A CA 1
ATOM 766 C C . LYS A 1 103 ? -18.767 -0.862 5.967 1.00 94.94 103 LYS A C 1
ATOM 768 O O . LYS A 1 103 ? -19.823 -1.288 6.419 1.00 94.94 103 LYS A O 1
ATOM 773 N N . ALA A 1 104 ? -18.098 0.156 6.504 1.00 91.81 104 ALA A N 1
ATOM 774 C CA . ALA A 1 104 ? -18.543 0.903 7.675 1.00 91.81 104 ALA A CA 1
ATOM 775 C C . ALA A 1 104 ? -19.340 2.172 7.325 1.00 91.81 104 ALA A C 1
ATOM 777 O O . ALA A 1 104 ? -20.023 2.700 8.201 1.00 91.81 104 ALA A O 1
ATOM 778 N N . GLY A 1 105 ? -19.221 2.664 6.089 1.00 76.19 105 GLY A N 1
ATOM 779 C CA . GLY A 1 105 ? -20.080 3.702 5.508 1.00 76.19 105 GLY A CA 1
ATOM 780 C C . GLY A 1 105 ? -21.147 3.102 4.609 1.00 76.19 105 GLY A C 1
ATOM 781 O O . GLY A 1 105 ? -22.178 3.784 4.432 1.00 76.19 105 GLY A O 1
#

Secondary structure (DSSP, 8-state):
-----PPP-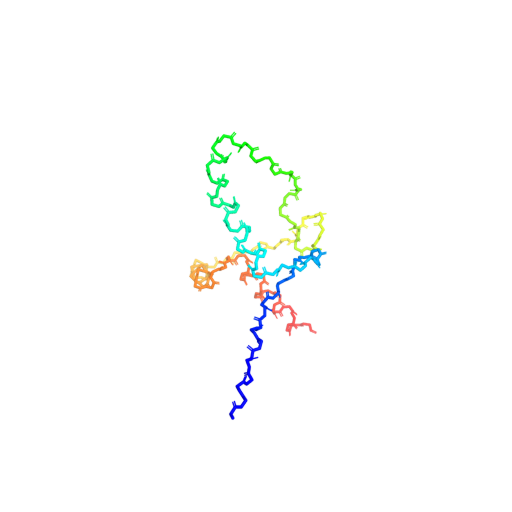--EEE-TT--EEEHHHHHHHHHHHHHHTTT-TT--------SSSPPTTSSSSPPP-------HHHHHHHHHHHHHTT--HHHHHHHHHHHHHHHH-

Radius of gyration: 23.61 Å; chains: 1; bounding box: 49×45×70 Å